Protein AF-A0A965VQW9-F1 (afdb_monomer_lite)

Radius of gyration: 13.72 Å; chains: 1; bounding box: 38×21×40 Å

pLDDT: mean 88.28, std 13.71, range [42.81, 98.31]

Sequence (83 aa):
MADKLDFSTLVLSFATSSLMNMGHAPDPQTGKKNKNIELAKQNIEILAILEEKTRGNLTKEEAELLKNILAEVRLRFVEASKS

Foldseek 3Di:
DPPDDDLLNVLVVLLVQLCQLLLVDADPVPSDSNNNLVSSVVSLVVLVVCLVVCPPVDDPVSNVSSVVSSVVSVVSSVVSVVD

Secondary structure (DSSP, 8-state):
------HHHHHHHHHHHHHHHTTSS--TTT------HHHHHHHHHHHHHHHHHTTTTS-HHHHHHHHHHHHHHHHHHHHHHT-

Structure (mmCIF, N/CA/C/O backbone):
data_AF-A0A965VQW9-F1
#
_entry.id   AF-A0A965VQW9-F1
#
loop_
_atom_site.group_PDB
_atom_site.id
_atom_site.type_symbol
_atom_site.label_atom_id
_atom_site.label_alt_id
_atom_site.label_comp_id
_atom_site.label_asym_id
_atom_site.label_entity_id
_atom_site.label_seq_id
_atom_site.pdbx_PDB_ins_code
_atom_site.Cartn_x
_atom_site.Cartn_y
_atom_site.Cartn_z
_atom_site.occupancy
_atom_site.B_iso_or_equiv
_atom_site.auth_se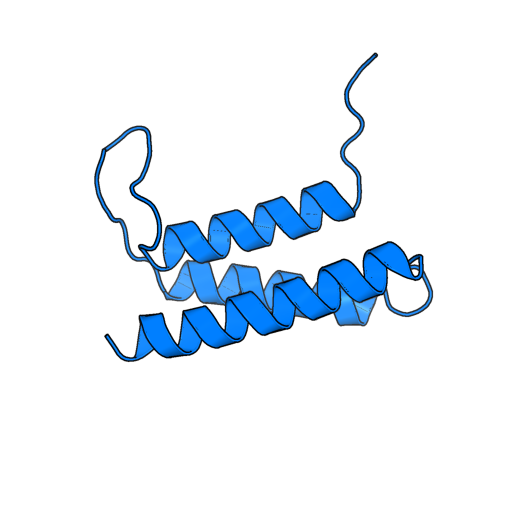q_id
_atom_site.auth_comp_id
_atom_site.auth_asym_id
_atom_site.auth_atom_id
_atom_site.pdbx_PDB_model_num
ATOM 1 N N . MET A 1 1 ? 24.625 11.859 -1.534 1.00 42.81 1 MET A N 1
ATOM 2 C CA . MET A 1 1 ? 23.741 11.609 -2.690 1.00 42.81 1 MET A CA 1
ATOM 3 C C . MET A 1 1 ? 22.335 11.599 -2.129 1.00 42.81 1 MET A C 1
ATOM 5 O O . MET A 1 1 ? 22.152 10.947 -1.113 1.00 42.81 1 MET A O 1
ATOM 9 N N . ALA A 1 2 ? 21.420 12.425 -2.636 1.00 50.06 2 ALA A N 1
ATOM 10 C CA . ALA A 1 2 ? 20.070 12.492 -2.078 1.00 50.06 2 ALA A CA 1
ATOM 11 C C . ALA A 1 2 ? 19.394 11.127 -2.261 1.00 50.06 2 ALA A C 1
ATOM 13 O O . ALA A 1 2 ? 19.360 10.640 -3.392 1.00 50.06 2 ALA A O 1
ATOM 14 N N . ASP A 1 3 ? 18.916 10.517 -1.172 1.00 61.25 3 ASP A N 1
ATOM 15 C CA . ASP A 1 3 ? 18.064 9.326 -1.227 1.00 61.25 3 ASP A CA 1
ATOM 16 C C . ASP A 1 3 ? 16.875 9.655 -2.126 1.00 61.25 3 ASP A C 1
ATOM 18 O O . ASP A 1 3 ? 16.008 10.467 -1.788 1.00 61.25 3 ASP A O 1
ATOM 22 N N . LYS A 1 4 ? 16.892 9.110 -3.341 1.00 75.06 4 LYS A N 1
ATOM 23 C CA . LYS A 1 4 ? 15.835 9.346 -4.311 1.00 75.06 4 LYS A CA 1
ATOM 24 C C . LYS A 1 4 ? 14.656 8.496 -3.869 1.00 75.06 4 LYS A C 1
ATOM 26 O O . LYS A 1 4 ? 14.764 7.276 -3.853 1.00 75.06 4 LYS A O 1
ATOM 31 N N . LEU A 1 5 ? 13.551 9.148 -3.521 1.00 86.19 5 LEU A N 1
ATOM 32 C CA . LEU A 1 5 ? 12.299 8.463 -3.230 1.00 86.19 5 LEU A CA 1
ATOM 33 C C . LEU A 1 5 ? 11.947 7.544 -4.411 1.00 86.19 5 LEU A C 1
ATOM 35 O O . LEU A 1 5 ? 11.845 8.015 -5.549 1.00 86.19 5 LEU A O 1
ATOM 39 N N . ASP A 1 6 ? 11.791 6.253 -4.139 1.00 92.81 6 ASP A N 1
ATOM 40 C CA . ASP A 1 6 ? 11.378 5.252 -5.118 1.00 92.81 6 ASP A CA 1
ATOM 41 C C . ASP A 1 6 ? 9.921 4.817 -4.894 1.00 92.81 6 ASP A C 1
ATOM 43 O O . ASP A 1 6 ? 9.259 5.213 -3.925 1.00 92.81 6 ASP A O 1
ATOM 47 N N . PHE A 1 7 ? 9.389 4.032 -5.834 1.00 95.06 7 PHE A N 1
ATOM 48 C CA . PHE A 1 7 ? 8.006 3.564 -5.781 1.00 95.06 7 PHE A CA 1
ATOM 49 C C . PHE A 1 7 ? 7.739 2.724 -4.528 1.00 95.06 7 PHE A C 1
ATOM 51 O O . PHE A 1 7 ? 6.734 2.927 -3.847 1.00 95.06 7 PHE A O 1
ATOM 58 N N . SER A 1 8 ? 8.671 1.838 -4.175 1.00 95.38 8 SER A N 1
ATOM 59 C CA . SER A 1 8 ? 8.594 1.004 -2.975 1.00 95.38 8 SER A CA 1
ATOM 60 C C . SER A 1 8 ? 8.463 1.844 -1.704 1.00 95.38 8 SER A C 1
ATOM 62 O O . SER A 1 8 ? 7.593 1.581 -0.874 1.00 95.38 8 SER A O 1
ATOM 64 N N . THR A 1 9 ? 9.264 2.903 -1.574 1.00 95.00 9 THR A N 1
ATOM 65 C CA . THR A 1 9 ? 9.218 3.827 -0.437 1.0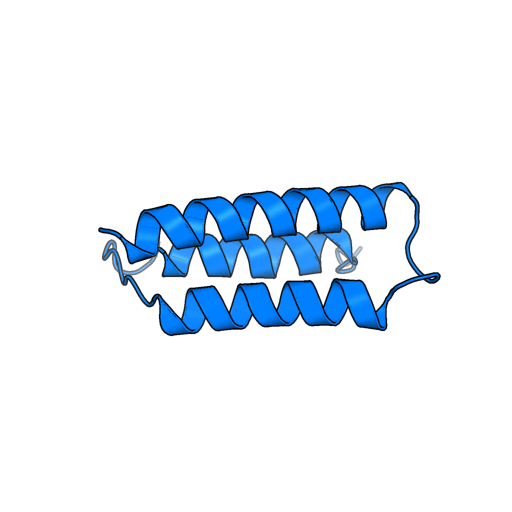0 95.00 9 THR A CA 1
ATOM 66 C C . THR A 1 9 ? 7.892 4.587 -0.390 1.00 95.00 9 THR A C 1
ATOM 68 O O . THR A 1 9 ? 7.322 4.758 0.690 1.00 95.00 9 THR A O 1
ATOM 71 N N . LEU A 1 10 ? 7.344 4.999 -1.541 1.00 95.38 10 LEU A N 1
ATOM 72 C CA . LEU A 1 10 ? 6.016 5.620 -1.616 1.00 95.38 10 LEU A CA 1
ATOM 73 C C . LEU A 1 10 ? 4.907 4.668 -1.132 1.00 95.38 10 LEU A C 1
ATOM 75 O O . LEU A 1 10 ? 4.085 5.055 -0.299 1.00 95.38 10 LEU A O 1
ATOM 79 N N . VAL A 1 11 ? 4.900 3.421 -1.612 1.00 97.12 11 VAL A N 1
ATOM 80 C CA . VAL A 1 11 ? 3.921 2.394 -1.214 1.00 97.12 11 VAL A CA 1
ATOM 81 C C . VAL A 1 11 ? 4.008 2.116 0.290 1.00 97.12 11 VAL A C 1
ATOM 83 O O . VAL A 1 11 ? 2.990 2.135 0.987 1.00 97.12 11 VAL A O 1
ATOM 86 N N . LEU A 1 12 ? 5.223 1.926 0.813 1.00 95.69 12 LEU A N 1
ATOM 87 C CA . LEU A 1 12 ? 5.468 1.713 2.242 1.00 95.69 12 LEU A CA 1
ATOM 88 C C . LEU A 1 12 ? 5.036 2.913 3.095 1.00 95.69 12 LEU A C 1
ATOM 90 O O . LEU A 1 12 ? 4.520 2.720 4.198 1.00 95.69 12 LEU A O 1
ATOM 94 N N . SER A 1 13 ? 5.193 4.138 2.587 1.00 95.12 13 SER A N 1
ATOM 95 C CA . SER A 1 13 ? 4.758 5.356 3.283 1.00 95.12 13 SER A CA 1
ATOM 96 C C . SER A 1 13 ? 3.243 5.360 3.490 1.00 95.12 13 SER A C 1
ATOM 98 O O . SER A 1 13 ? 2.782 5.491 4.624 1.00 95.12 13 SER A O 1
ATOM 100 N N . PHE A 1 14 ? 2.461 5.121 2.431 1.00 96.25 14 PHE A N 1
ATOM 101 C CA . PHE A 1 14 ? 0.998 5.046 2.536 1.00 96.25 14 PHE A CA 1
ATOM 102 C C . PHE A 1 14 ? 0.527 3.875 3.400 1.00 96.25 14 PHE A C 1
ATOM 104 O O . PHE A 1 14 ? -0.413 4.031 4.184 1.00 96.25 14 PHE A O 1
ATOM 111 N N . ALA A 1 15 ? 1.190 2.720 3.307 1.00 95.19 15 ALA A N 1
ATOM 112 C CA . ALA A 1 15 ? 0.887 1.571 4.154 1.00 95.19 15 ALA A CA 1
ATOM 113 C C . ALA A 1 15 ? 1.100 1.899 5.636 1.00 95.19 15 ALA A C 1
ATOM 115 O O . ALA A 1 15 ? 0.202 1.701 6.454 1.00 95.19 15 ALA A O 1
ATOM 116 N N . THR A 1 16 ? 2.250 2.486 5.970 1.00 92.94 16 THR A N 1
ATOM 117 C CA . THR A 1 16 ? 2.586 2.904 7.336 1.00 92.94 16 THR A CA 1
ATOM 118 C C . THR A 1 16 ? 1.584 3.930 7.857 1.00 92.94 16 THR A C 1
ATOM 120 O O . THR A 1 16 ? 1.050 3.765 8.954 1.00 92.94 16 THR A O 1
ATOM 123 N N . SER A 1 17 ? 1.253 4.950 7.057 1.00 91.94 17 SER A N 1
ATOM 124 C CA . SER A 1 17 ? 0.228 5.932 7.417 1.00 91.94 17 SER A CA 1
ATOM 125 C C . SER A 1 17 ? -1.137 5.282 7.639 1.00 91.94 17 SER A C 1
ATOM 127 O O . SER A 1 17 ? -1.843 5.658 8.573 1.00 91.94 17 SER A O 1
ATOM 129 N N . SER A 1 18 ? -1.518 4.285 6.838 1.00 93.81 18 SER A N 1
ATOM 130 C CA . SER A 1 18 ? -2.765 3.547 7.044 1.00 93.81 18 SER A CA 1
ATOM 131 C C . SER A 1 18 ? -2.764 2.818 8.394 1.00 93.81 18 SER A C 1
ATOM 133 O O . SER A 1 18 ? -3.686 2.999 9.187 1.00 93.81 18 SER A O 1
ATOM 135 N N . LEU A 1 19 ? -1.690 2.092 8.721 1.00 91.31 19 LEU A N 1
ATOM 136 C CA . LEU A 1 19 ? -1.548 1.359 9.986 1.00 91.31 19 LEU A CA 1
ATOM 137 C C . LEU A 1 19 ? -1.550 2.275 11.218 1.00 91.31 19 LEU A C 1
ATOM 139 O O . LEU A 1 19 ? -2.212 1.973 12.216 1.00 91.31 19 LEU A O 1
ATOM 143 N N . MET A 1 20 ? -0.852 3.411 11.155 1.00 89.25 20 MET A N 1
ATOM 144 C CA . MET A 1 20 ? -0.878 4.417 12.223 1.00 89.25 20 MET A CA 1
ATOM 145 C C . MET A 1 20 ? -2.304 4.915 12.468 1.00 89.25 20 MET A C 1
ATOM 147 O O . MET A 1 20 ? -2.774 4.928 13.605 1.00 89.25 20 MET A O 1
ATOM 151 N N . ASN A 1 21 ? -3.027 5.227 11.391 1.00 89.56 21 ASN A N 1
ATOM 152 C CA . ASN A 1 21 ? -4.407 5.698 11.457 1.00 89.56 21 ASN A CA 1
ATOM 153 C C . ASN A 1 21 ? -5.401 4.611 11.916 1.00 89.56 21 ASN A C 1
ATOM 155 O O . ASN A 1 21 ? -6.463 4.939 12.442 1.00 89.56 21 ASN A O 1
ATOM 159 N N . MET A 1 22 ? -5.053 3.322 11.823 1.00 90.69 22 MET A N 1
ATOM 160 C CA . MET A 1 22 ? -5.809 2.224 12.452 1.00 90.69 22 MET A CA 1
ATOM 161 C C . MET A 1 22 ? -5.573 2.104 13.968 1.00 90.69 22 MET A C 1
ATOM 163 O O . MET A 1 22 ? -6.201 1.277 14.630 1.00 90.69 22 MET A O 1
ATOM 167 N N . GLY A 1 23 ? -4.673 2.908 14.545 1.00 81.62 23 GLY A N 1
ATOM 168 C CA . GLY A 1 23 ? -4.297 2.831 15.958 1.00 81.62 23 GLY A CA 1
ATOM 169 C C . GLY A 1 23 ? -3.350 1.670 16.283 1.00 81.62 23 GLY A C 1
ATOM 170 O O . GLY A 1 23 ? -3.213 1.302 17.455 1.00 81.62 23 GLY A O 1
ATOM 171 N N . HIS A 1 24 ? -2.701 1.082 15.268 1.00 69.75 24 HIS A N 1
ATOM 172 C CA . HIS A 1 24 ? -1.701 0.020 15.445 1.00 69.75 24 HIS A CA 1
ATOM 173 C C . HIS A 1 24 ? -0.341 0.547 15.923 1.00 69.75 24 HIS A C 1
ATOM 175 O O . HIS A 1 24 ? 0.459 -0.229 16.440 1.00 69.75 24 HIS A O 1
ATOM 181 N N . ALA A 1 25 ? -0.099 1.857 15.828 1.00 63.41 25 ALA A N 1
ATOM 182 C CA . ALA A 1 25 ? 1.070 2.515 16.397 1.00 63.41 25 ALA A CA 1
ATOM 183 C C . ALA A 1 25 ? 0.662 3.829 17.092 1.00 63.41 25 ALA A C 1
ATOM 185 O O . ALA A 1 25 ? -0.228 4.525 16.596 1.00 63.41 25 ALA A O 1
ATOM 186 N N . PRO A 1 26 ? 1.253 4.163 18.254 1.00 60.66 26 PRO A N 1
ATOM 187 C CA . PRO A 1 26 ? 1.054 5.463 18.881 1.00 60.66 26 PRO A CA 1
ATOM 188 C C . PRO A 1 26 ? 1.714 6.559 18.039 1.00 60.66 26 PRO A C 1
ATOM 190 O O . PRO A 1 26 ? 2.756 6.339 17.424 1.00 60.66 26 PRO A O 1
ATOM 193 N N . ASP A 1 27 ? 1.120 7.749 18.035 1.00 61.84 27 ASP A N 1
ATOM 194 C CA . ASP A 1 27 ? 1.756 8.938 17.475 1.00 61.84 27 ASP A CA 1
ATOM 195 C C . ASP A 1 27 ? 3.074 9.219 18.240 1.00 61.84 27 ASP A C 1
ATOM 197 O O . ASP A 1 27 ? 3.029 9.377 19.465 1.00 61.84 27 ASP A O 1
ATOM 201 N N . PRO A 1 28 ? 4.246 9.264 17.573 1.00 61.81 28 PRO A N 1
ATOM 202 C CA . PRO A 1 28 ? 5.537 9.421 18.249 1.00 61.81 28 PRO A CA 1
ATOM 203 C C . PRO A 1 28 ? 5.712 10.759 18.977 1.00 61.81 28 PRO A C 1
ATOM 205 O O . PRO A 1 28 ? 6.539 10.851 19.880 1.00 61.81 28 PRO A O 1
ATOM 208 N N . GLN A 1 29 ? 4.967 11.799 18.585 1.00 65.62 29 GLN A N 1
ATOM 209 C CA . GLN A 1 29 ? 5.052 13.130 19.189 1.00 65.62 29 GLN A CA 1
ATOM 210 C C . GLN A 1 29 ? 4.103 13.286 20.376 1.00 65.62 29 GLN A C 1
ATOM 212 O O . GLN A 1 29 ? 4.436 13.964 21.345 1.00 65.62 29 GLN A O 1
ATOM 217 N N . THR A 1 30 ? 2.918 12.678 20.314 1.00 66.81 30 THR A N 1
ATOM 218 C CA . THR A 1 30 ? 1.877 12.877 21.336 1.00 66.81 30 THR A CA 1
ATOM 219 C C . THR A 1 30 ? 1.673 11.675 22.255 1.00 66.81 30 THR A C 1
ATOM 221 O O . THR A 1 30 ? 1.011 11.804 23.285 1.00 66.81 30 THR A O 1
ATOM 224 N N . GLY A 1 31 ? 2.184 10.496 21.888 1.00 63.22 31 GLY A N 1
ATOM 225 C CA . GLY A 1 31 ? 1.952 9.231 22.592 1.00 63.22 31 GLY A CA 1
ATOM 226 C C . GLY A 1 31 ? 0.500 8.742 22.535 1.00 63.22 31 GLY A C 1
ATOM 227 O O . GLY A 1 31 ? 0.173 7.705 23.114 1.00 63.22 31 GLY A O 1
ATOM 228 N N . LYS A 1 32 ? -0.394 9.467 21.847 1.00 61.94 32 LYS A N 1
ATOM 229 C CA . LYS A 1 32 ? -1.816 9.133 21.753 1.00 61.94 32 LYS A CA 1
ATOM 230 C C . LYS A 1 32 ? -2.062 8.206 20.569 1.00 61.94 32 LYS A C 1
ATOM 232 O O . LYS A 1 32 ? -1.558 8.416 19.467 1.00 61.94 32 LYS A O 1
ATOM 237 N N . LYS A 1 33 ? -2.893 7.185 20.784 1.00 62.78 33 LYS A N 1
ATOM 238 C CA . LYS A 1 33 ? -3.474 6.396 19.692 1.00 62.78 33 LYS A CA 1
ATOM 239 C C . LYS A 1 33 ? -4.616 7.199 19.071 1.00 62.78 33 LYS A C 1
ATOM 241 O O . LYS A 1 33 ? -5.762 7.071 19.491 1.00 62.78 33 LYS A O 1
ATOM 246 N N . ASN A 1 34 ? -4.303 8.039 18.090 1.00 67.25 34 ASN A N 1
ATOM 247 C CA . ASN A 1 34 ? -5.321 8.711 17.287 1.00 67.25 34 ASN A CA 1
ATOM 248 C C . ASN A 1 34 ? -5.806 7.745 16.199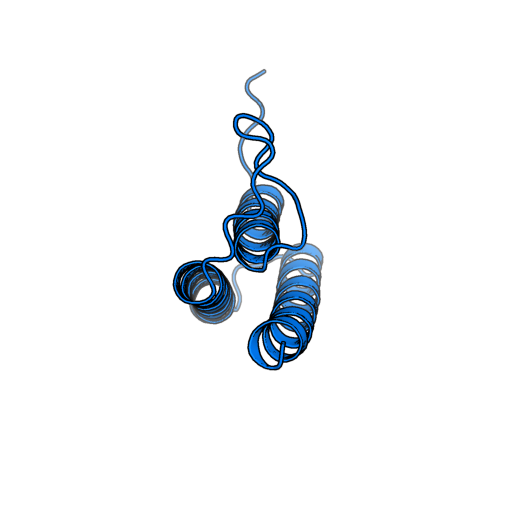 1.00 67.25 34 ASN A C 1
ATOM 250 O O . ASN A 1 34 ? -5.252 7.682 15.106 1.00 67.25 34 ASN A O 1
ATOM 254 N N . LYS A 1 35 ? -6.826 6.947 16.532 1.00 81.31 35 LYS A N 1
ATOM 255 C CA . LYS A 1 35 ? -7.504 6.060 15.581 1.00 81.31 35 LYS A CA 1
ATOM 256 C C . LYS A 1 35 ? -8.378 6.914 14.657 1.00 81.31 35 LYS A C 1
ATOM 258 O O . LYS A 1 35 ? -9.438 7.379 15.064 1.00 81.31 35 LYS A O 1
ATOM 263 N N . ASN A 1 36 ? -7.932 7.114 13.421 1.00 89.88 36 ASN A N 1
ATOM 264 C CA . ASN A 1 36 ? -8.690 7.764 12.358 1.00 89.88 36 ASN A CA 1
ATOM 265 C C . ASN A 1 36 ? -8.936 6.762 11.223 1.00 89.88 36 ASN A C 1
ATOM 267 O O . ASN A 1 36 ? -8.203 6.707 10.237 1.00 89.88 36 ASN A O 1
ATOM 271 N N . ILE A 1 37 ? -9.980 5.948 11.381 1.00 90.94 37 ILE A N 1
ATOM 272 C CA . ILE A 1 37 ? -10.328 4.898 10.415 1.00 90.94 37 ILE A CA 1
ATOM 273 C C . ILE A 1 37 ? -10.612 5.472 9.024 1.00 90.94 37 ILE A C 1
ATOM 275 O O . ILE A 1 37 ? -10.228 4.853 8.035 1.00 90.94 37 ILE A O 1
ATOM 279 N N . GLU A 1 38 ? -11.202 6.663 8.926 1.00 92.75 38 GLU A N 1
ATOM 280 C CA . GLU A 1 38 ? -11.476 7.284 7.626 1.00 92.75 38 GLU A CA 1
ATOM 281 C C . GLU A 1 38 ? -10.177 7.602 6.877 1.00 92.75 38 GLU A C 1
ATOM 283 O O . GLU A 1 38 ? -10.019 7.256 5.707 1.00 92.75 38 GLU A O 1
ATOM 288 N N . LEU A 1 39 ? -9.182 8.158 7.575 1.00 92.62 39 LEU A N 1
ATOM 289 C CA . LEU A 1 39 ? -7.877 8.432 6.975 1.00 92.62 39 LEU A CA 1
ATOM 290 C C . LEU A 1 39 ? -7.102 7.140 6.660 1.00 92.62 39 LEU A C 1
ATOM 292 O O . LEU A 1 39 ? -6.376 7.070 5.667 1.00 92.62 39 LEU A O 1
ATOM 296 N N . ALA A 1 40 ? -7.274 6.086 7.465 1.00 94.38 40 ALA A N 1
ATOM 297 C CA . ALA A 1 40 ? -6.723 4.771 7.146 1.00 94.38 40 ALA A CA 1
ATOM 298 C C . ALA A 1 40 ? -7.304 4.225 5.833 1.00 94.38 40 ALA A C 1
ATOM 300 O O . ALA A 1 40 ? -6.542 3.760 4.981 1.00 94.38 40 ALA A O 1
ATOM 301 N N . LYS A 1 41 ? -8.627 4.338 5.653 1.00 95.69 41 LYS A N 1
ATOM 302 C CA . LYS A 1 41 ? -9.339 3.938 4.436 1.00 95.69 41 LYS A CA 1
ATOM 303 C C . LYS A 1 41 ? -8.861 4.728 3.221 1.00 95.69 41 LYS A C 1
ATOM 305 O O . LYS A 1 41 ? -8.530 4.117 2.210 1.00 95.69 41 LYS A O 1
ATOM 310 N N . GLN A 1 42 ? -8.741 6.050 3.338 1.00 97.31 42 GLN A N 1
ATOM 311 C CA . GLN A 1 42 ? -8.253 6.901 2.252 1.00 97.31 42 GLN A CA 1
ATOM 312 C C . GLN A 1 42 ? -6.863 6.462 1.759 1.00 97.31 42 GLN A C 1
ATOM 314 O O . GLN A 1 42 ? -6.633 6.360 0.557 1.00 97.31 42 GLN A O 1
ATOM 319 N N . ASN A 1 43 ? -5.943 6.131 2.670 1.00 96.50 43 ASN A N 1
ATOM 320 C CA . ASN A 1 43 ? -4.617 5.628 2.292 1.00 96.50 43 ASN A CA 1
ATOM 321 C C . ASN A 1 43 ? -4.681 4.274 1.554 1.00 96.50 43 ASN A C 1
ATOM 323 O O . ASN A 1 43 ? -3.916 4.049 0.618 1.00 96.50 43 ASN A O 1
ATOM 327 N N . ILE A 1 44 ? -5.609 3.386 1.929 1.00 97.62 44 ILE A N 1
ATOM 328 C CA . ILE A 1 44 ? -5.838 2.108 1.227 1.00 97.62 44 ILE A CA 1
ATOM 329 C C . ILE A 1 44 ? -6.406 2.349 -0.174 1.00 97.62 44 ILE A C 1
ATOM 331 O O . ILE A 1 44 ? -6.006 1.676 -1.123 1.00 97.62 44 ILE A O 1
ATOM 335 N N . GLU A 1 45 ? -7.323 3.305 -0.320 1.00 98.19 45 GLU A N 1
ATOM 336 C CA . GLU A 1 45 ? -7.872 3.688 -1.623 1.00 98.19 45 GLU A CA 1
ATOM 337 C C . GLU A 1 45 ? -6.790 4.273 -2.535 1.00 98.19 45 GLU A C 1
ATOM 339 O O . GLU A 1 45 ? -6.731 3.912 -3.707 1.00 98.19 45 GLU A O 1
ATOM 344 N N . ILE A 1 46 ? -5.872 5.087 -2.002 1.00 98.12 46 ILE A N 1
ATOM 345 C CA . ILE A 1 46 ? -4.714 5.581 -2.761 1.00 98.12 46 ILE A CA 1
ATOM 346 C C . ILE A 1 46 ? -3.850 4.415 -3.255 1.00 98.12 46 ILE A C 1
ATOM 348 O O . ILE A 1 46 ? -3.507 4.373 -4.434 1.00 98.12 46 ILE A O 1
ATOM 352 N N . LEU A 1 47 ? -3.537 3.438 -2.397 1.00 98.06 47 LEU A N 1
ATOM 353 C CA . LEU A 1 47 ? -2.783 2.244 -2.800 1.00 98.06 47 LEU A CA 1
ATOM 354 C C . LEU A 1 47 ? -3.508 1.435 -3.891 1.00 98.06 47 LEU A C 1
ATOM 356 O O . LEU A 1 47 ? -2.869 0.959 -4.827 1.00 98.06 47 LEU A O 1
ATOM 360 N N . ALA A 1 48 ? -4.837 1.321 -3.814 1.00 98.12 48 ALA A N 1
ATOM 361 C CA . ALA A 1 48 ? -5.639 0.669 -4.849 1.00 98.12 48 ALA A CA 1
ATOM 362 C C . ALA A 1 48 ? -5.614 1.444 -6.179 1.00 98.12 48 ALA A C 1
ATOM 364 O O . ALA A 1 48 ? -5.447 0.847 -7.240 1.00 98.12 48 ALA A O 1
ATOM 365 N N . ILE A 1 49 ? -5.706 2.778 -6.132 1.00 98.31 49 ILE A N 1
ATOM 366 C CA . ILE A 1 49 ? -5.566 3.634 -7.319 1.00 98.31 49 ILE A CA 1
ATOM 367 C C . ILE A 1 49 ? -4.176 3.461 -7.938 1.00 98.31 49 ILE A C 1
ATOM 369 O O . ILE A 1 49 ? -4.063 3.373 -9.160 1.00 98.31 49 ILE A O 1
ATOM 373 N N . LEU A 1 50 ? -3.118 3.390 -7.121 1.00 97.62 50 LEU A N 1
ATOM 374 C CA . LEU A 1 50 ? -1.762 3.140 -7.609 1.00 97.62 50 LEU A CA 1
ATOM 375 C C . LEU A 1 50 ? -1.676 1.787 -8.321 1.00 97.62 50 LEU A C 1
ATOM 377 O O . LEU A 1 50 ? -1.147 1.741 -9.427 1.00 97.62 50 LEU A O 1
ATOM 381 N N . GLU A 1 51 ? -2.245 0.718 -7.762 1.00 97.56 51 GLU A N 1
ATOM 382 C CA . GLU A 1 51 ? -2.268 -0.612 -8.396 1.00 97.56 51 GLU A CA 1
ATOM 383 C C . GLU A 1 51 ? -2.944 -0.579 -9.774 1.00 97.56 51 GLU A C 1
ATOM 385 O O . GLU A 1 51 ? -2.440 -1.153 -10.744 1.00 97.56 51 GLU A O 1
ATOM 390 N N . GLU A 1 52 ? -4.069 0.127 -9.894 1.00 97.88 52 GLU A N 1
ATOM 391 C CA . GLU A 1 52 ? -4.782 0.250 -11.164 1.00 97.88 52 GLU A CA 1
ATOM 392 C C . GLU A 1 52 ? -4.036 1.118 -12.178 1.00 97.88 52 GLU A C 1
ATOM 394 O O . GLU A 1 52 ? -3.890 0.729 -13.339 1.00 97.88 52 GLU A O 1
ATOM 399 N N . LYS A 1 53 ? -3.560 2.295 -11.760 1.00 98.12 53 LYS A N 1
ATOM 400 C CA . LYS A 1 53 ? -2.962 3.286 -12.664 1.00 98.12 53 LYS A CA 1
ATOM 401 C C . LYS A 1 53 ? -1.540 2.946 -13.087 1.00 98.12 53 LYS A C 1
ATOM 403 O O . LYS A 1 53 ? -1.110 3.410 -14.139 1.00 98.12 53 LYS A O 1
ATOM 408 N N . THR A 1 54 ? -0.822 2.137 -12.312 1.00 97.31 54 THR A N 1
ATOM 409 C CA . THR A 1 54 ? 0.560 1.737 -12.626 1.00 97.31 54 THR A CA 1
ATOM 410 C C . THR A 1 54 ? 0.661 0.361 -13.284 1.00 97.31 54 THR A C 1
ATOM 412 O O . THR A 1 54 ? 1.755 -0.065 -13.654 1.00 97.31 54 THR A O 1
ATOM 415 N N . ARG A 1 55 ? -0.463 -0.334 -13.506 1.00 94.88 55 ARG A N 1
ATOM 416 C CA . ARG A 1 55 ? -0.483 -1.653 -14.149 1.00 94.88 55 ARG A CA 1
ATOM 417 C C . ARG A 1 55 ? 0.247 -1.639 -15.496 1.00 94.88 55 ARG A C 1
ATOM 419 O O . ARG A 1 55 ? -0.044 -0.821 -16.362 1.00 94.88 55 ARG A O 1
ATOM 426 N N . GLY A 1 56 ? 1.173 -2.581 -15.670 1.00 95.50 56 GLY A N 1
ATOM 427 C CA . GLY A 1 56 ? 2.012 -2.694 -16.868 1.00 95.50 56 GLY A CA 1
ATOM 428 C C . GLY A 1 56 ? 3.249 -1.789 -16.875 1.00 95.50 56 GLY A C 1
ATOM 429 O O . GLY A 1 56 ? 4.076 -1.941 -17.766 1.00 95.50 56 GLY A O 1
ATOM 430 N N . ASN A 1 57 ? 3.402 -0.902 -15.884 1.00 97.38 57 ASN A N 1
ATOM 431 C CA . ASN A 1 57 ? 4.572 -0.031 -15.722 1.00 97.38 57 ASN A CA 1
ATOM 432 C C . ASN A 1 57 ? 5.451 -0.400 -14.512 1.00 97.38 57 ASN A C 1
ATOM 434 O O . ASN A 1 57 ? 6.487 0.227 -14.319 1.00 97.38 57 ASN A O 1
ATOM 438 N N . LEU A 1 58 ? 5.038 -1.382 -13.704 1.00 97.31 58 LEU A N 1
ATOM 439 C CA . LEU A 1 58 ? 5.780 -1.847 -12.530 1.00 97.31 58 LEU A CA 1
ATOM 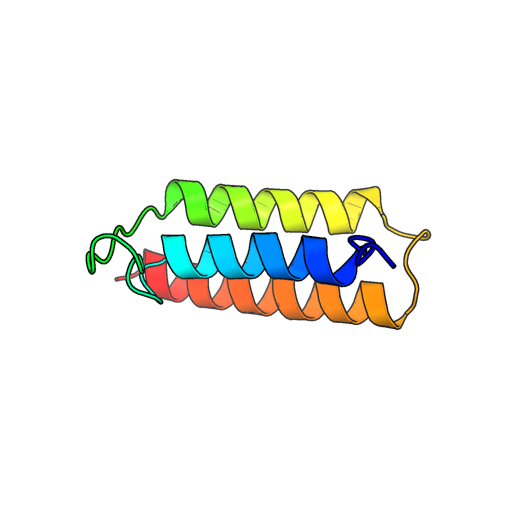440 C C . LEU A 1 58 ? 6.753 -2.971 -12.887 1.00 97.31 58 LEU A C 1
ATOM 442 O O . LEU A 1 58 ? 6.436 -3.828 -13.722 1.00 97.31 58 LEU A O 1
ATOM 446 N N . THR A 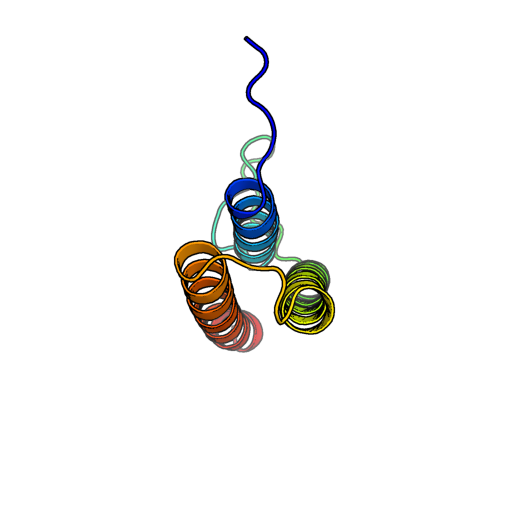1 59 ? 7.889 -3.029 -12.189 1.00 97.81 59 THR A N 1
ATOM 447 C CA . THR A 1 59 ? 8.682 -4.264 -12.154 1.00 97.81 59 THR A CA 1
ATOM 448 C C . THR A 1 59 ? 7.898 -5.377 -11.457 1.00 97.81 59 THR A C 1
ATOM 450 O O . THR A 1 59 ? 6.885 -5.145 -10.787 1.00 97.81 59 THR A O 1
ATOM 453 N N . LYS A 1 60 ? 8.361 -6.622 -11.599 1.00 97.12 60 LYS A N 1
ATOM 454 C CA . LYS A 1 60 ? 7.735 -7.758 -10.917 1.00 97.12 60 LYS A CA 1
ATOM 455 C C . LYS A 1 60 ? 7.758 -7.565 -9.398 1.00 97.12 60 LYS A C 1
ATOM 457 O O . LYS A 1 60 ? 6.756 -7.814 -8.735 1.00 97.12 60 LYS A O 1
ATOM 462 N N . GLU A 1 61 ? 8.877 -7.079 -8.875 1.00 96.62 61 GLU A N 1
ATOM 463 C CA . GLU A 1 61 ? 9.095 -6.837 -7.452 1.00 96.62 61 GLU A CA 1
ATOM 464 C C . GLU A 1 61 ? 8.173 -5.729 -6.929 1.00 96.62 61 GLU A C 1
ATOM 466 O O . GLU A 1 61 ? 7.539 -5.903 -5.891 1.00 96.62 61 GLU A O 1
ATOM 471 N N . GLU A 1 62 ? 8.033 -4.621 -7.664 1.00 97.62 62 GLU A N 1
ATOM 472 C CA . GLU A 1 62 ? 7.124 -3.524 -7.306 1.00 97.62 62 GLU A CA 1
ATOM 473 C C . GLU A 1 62 ? 5.656 -3.971 -7.310 1.00 97.62 62 GLU A C 1
ATOM 475 O O . GLU A 1 62 ? 4.893 -3.632 -6.401 1.00 97.62 62 GLU A O 1
ATOM 480 N N . ALA A 1 63 ? 5.259 -4.758 -8.313 1.00 97.81 63 ALA A N 1
ATOM 481 C CA . ALA A 1 63 ? 3.905 -5.289 -8.418 1.00 97.81 63 ALA A CA 1
ATOM 482 C C . ALA A 1 63 ? 3.582 -6.270 -7.278 1.00 97.81 63 ALA A C 1
ATOM 484 O O . ALA A 1 63 ? 2.505 -6.196 -6.683 1.00 97.81 63 ALA A O 1
ATOM 485 N N . GLU A 1 64 ? 4.509 -7.176 -6.951 1.00 97.75 64 GLU A N 1
ATOM 486 C CA . GLU A 1 64 ? 4.358 -8.112 -5.832 1.00 97.75 64 GLU A CA 1
ATOM 487 C C . GLU A 1 64 ? 4.320 -7.380 -4.486 1.00 97.75 64 GLU A C 1
ATOM 489 O O . GLU A 1 64 ? 3.448 -7.668 -3.662 1.00 97.75 64 GLU A O 1
ATOM 494 N N . LEU A 1 65 ? 5.198 -6.393 -4.282 1.00 97.56 65 LEU A N 1
ATOM 495 C CA . LEU A 1 65 ? 5.220 -5.554 -3.084 1.00 97.56 65 LEU A CA 1
ATOM 496 C C . LEU A 1 65 ? 3.876 -4.850 -2.875 1.00 97.56 65 LEU A C 1
ATOM 498 O O . LEU A 1 65 ? 3.271 -4.986 -1.810 1.00 97.56 65 LEU A O 1
ATOM 502 N N . LEU A 1 66 ? 3.392 -4.127 -3.890 1.00 98.06 66 LEU A N 1
ATOM 503 C CA . LEU A 1 66 ? 2.136 -3.385 -3.806 1.00 98.06 66 LEU A CA 1
ATOM 504 C C . LEU A 1 66 ? 0.952 -4.312 -3.531 1.00 98.06 66 LEU A C 1
ATOM 506 O O . LEU A 1 66 ? 0.140 -4.021 -2.654 1.00 98.06 66 LEU A O 1
ATOM 510 N N . LYS A 1 67 ? 0.876 -5.447 -4.231 1.00 97.81 67 LYS A N 1
ATOM 511 C CA . LYS A 1 67 ? -0.193 -6.431 -4.045 1.00 97.81 67 LYS A CA 1
ATOM 512 C C . LYS A 1 67 ? -0.211 -6.990 -2.621 1.00 97.81 67 LYS A C 1
ATOM 514 O O . LYS A 1 67 ? -1.275 -7.064 -2.005 1.00 97.81 67 LYS A O 1
ATOM 519 N N . ASN A 1 68 ? 0.953 -7.376 -2.099 1.00 98.00 68 ASN A N 1
ATOM 520 C CA . ASN A 1 68 ? 1.073 -7.950 -0.759 1.00 98.00 68 ASN A CA 1
ATOM 521 C C . ASN A 1 68 ? 0.717 -6.921 0.318 1.00 98.00 68 ASN A C 1
ATOM 523 O O . ASN A 1 68 ? -0.096 -7.210 1.196 1.00 98.00 68 ASN A O 1
ATOM 527 N N . ILE A 1 69 ? 1.250 -5.701 0.198 1.00 97.69 69 ILE A N 1
ATOM 528 C CA . ILE A 1 69 ? 0.944 -4.598 1.112 1.00 97.69 69 ILE A CA 1
ATOM 529 C C . ILE A 1 69 ? -0.547 -4.280 1.090 1.00 97.69 69 ILE A C 1
ATOM 531 O O . ILE A 1 69 ? -1.163 -4.199 2.149 1.00 97.69 69 ILE A O 1
ATOM 535 N N . LEU A 1 70 ? -1.144 -4.131 -0.096 1.00 97.69 70 LEU A N 1
ATOM 536 C CA . LEU A 1 70 ? -2.555 -3.784 -0.240 1.00 97.69 70 LEU A CA 1
ATOM 537 C C . LEU A 1 70 ? -3.471 -4.852 0.375 1.00 97.69 70 LEU A C 1
ATOM 539 O O . LEU A 1 70 ? -4.469 -4.513 1.015 1.00 97.69 70 LEU A O 1
ATOM 543 N N . ALA A 1 71 ? -3.135 -6.135 0.217 1.00 97.81 71 ALA A N 1
ATOM 544 C CA . ALA A 1 71 ? -3.855 -7.230 0.861 1.00 97.81 71 ALA A CA 1
ATOM 545 C C . ALA A 1 71 ? -3.741 -7.168 2.393 1.00 97.81 71 ALA A C 1
ATOM 547 O O . ALA A 1 71 ? -4.754 -7.263 3.090 1.00 97.81 71 ALA A O 1
ATOM 548 N N . GLU A 1 72 ? -2.532 -6.955 2.915 1.00 96.38 72 GLU A N 1
ATOM 549 C CA . GLU A 1 72 ? -2.276 -6.886 4.354 1.00 96.38 72 GLU A CA 1
ATOM 550 C C . GLU A 1 72 ? -3.012 -5.712 5.017 1.00 96.38 72 GLU A C 1
ATOM 552 O O . GLU A 1 72 ? -3.718 -5.903 6.011 1.00 96.38 72 GLU A O 1
ATOM 557 N N . VAL A 1 73 ? -2.903 -4.499 4.465 1.00 96.06 73 VAL A N 1
ATOM 558 C CA . VAL A 1 73 ? -3.554 -3.316 5.055 1.00 96.06 73 VAL A CA 1
ATOM 559 C C . VAL A 1 73 ? -5.077 -3.423 5.006 1.00 96.06 73 VAL A C 1
ATOM 561 O O . VAL A 1 73 ? -5.744 -2.996 5.945 1.00 96.06 73 VAL A O 1
ATOM 564 N N . ARG A 1 74 ? -5.651 -4.047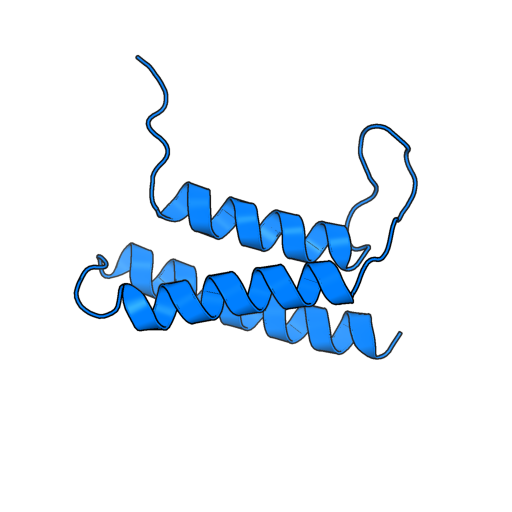 3.966 1.00 96.69 74 ARG A N 1
ATOM 565 C CA . ARG A 1 74 ? -7.098 -4.312 3.890 1.00 96.69 74 ARG A CA 1
ATOM 566 C C . ARG A 1 74 ? -7.557 -5.272 4.983 1.00 96.69 74 ARG A C 1
ATOM 568 O O . ARG A 1 74 ? -8.587 -5.019 5.604 1.00 96.69 74 ARG A O 1
ATOM 575 N N . LEU A 1 75 ? -6.802 -6.341 5.241 1.00 95.62 75 LEU A N 1
ATOM 576 C CA . LEU A 1 75 ? -7.117 -7.284 6.315 1.00 95.62 75 LEU A CA 1
ATOM 577 C C . LEU A 1 75 ? -7.110 -6.580 7.679 1.00 95.62 75 LEU A C 1
ATOM 579 O O . LEU A 1 75 ? -8.108 -6.617 8.400 1.00 95.62 75 LEU A O 1
ATOM 583 N N . ARG A 1 76 ? -6.028 -5.856 7.982 1.00 93.62 76 ARG A N 1
ATOM 584 C CA . ARG A 1 76 ? -5.883 -5.102 9.236 1.00 93.62 76 ARG A CA 1
ATOM 585 C C . ARG A 1 76 ? -6.958 -4.028 9.396 1.00 93.62 76 ARG A C 1
ATOM 587 O O . ARG A 1 76 ? -7.468 -3.823 10.492 1.00 93.62 76 ARG A O 1
ATOM 594 N N . PHE A 1 77 ? -7.371 -3.384 8.305 1.00 94.81 77 PHE A N 1
ATOM 595 C CA . PHE A 1 77 ? -8.470 -2.421 8.323 1.00 94.81 77 PHE A CA 1
ATOM 596 C C . PHE A 1 77 ? -9.800 -3.061 8.733 1.00 94.81 77 PHE A C 1
ATOM 598 O O . PHE A 1 77 ? -10.554 -2.484 9.519 1.00 94.81 77 PHE A O 1
ATOM 605 N N . VAL A 1 78 ? -10.100 -4.263 8.235 1.00 94.00 78 VAL A N 1
ATOM 606 C CA . VAL A 1 78 ? -11.310 -5.004 8.626 1.00 94.00 78 VAL A CA 1
ATOM 607 C C . VAL A 1 78 ? -11.274 -5.365 10.113 1.00 94.00 78 VAL A C 1
ATOM 609 O O . VAL A 1 78 ? -12.291 -5.251 10.792 1.00 94.00 78 VAL A O 1
ATOM 612 N N . GLU A 1 79 ? -10.120 -5.758 10.645 1.00 90.62 79 GLU A N 1
ATOM 613 C CA . GLU A 1 79 ? -9.950 -6.028 12.080 1.00 90.62 79 GLU A CA 1
ATOM 614 C C . GLU A 1 79 ? -10.121 -4.750 12.917 1.00 90.62 79 GLU A C 1
ATOM 616 O O . GLU A 1 79 ? -10.862 -4.728 13.905 1.00 90.62 79 GLU A O 1
ATOM 621 N N . ALA A 1 80 ? -9.501 -3.652 12.479 1.00 88.31 80 ALA A N 1
ATOM 622 C CA . ALA A 1 80 ? -9.542 -2.368 13.166 1.00 88.31 80 ALA A CA 1
ATOM 623 C C . ALA A 1 80 ? -10.927 -1.702 13.122 1.00 88.31 80 ALA A C 1
ATOM 625 O O . ALA A 1 80 ? -11.283 -0.993 14.060 1.00 88.31 80 ALA A O 1
ATOM 626 N N . SER A 1 81 ? -11.713 -1.915 12.063 1.00 84.31 81 SER A N 1
ATOM 627 C CA . SER A 1 81 ? -13.068 -1.356 11.907 1.00 84.31 81 SER A CA 1
ATOM 628 C C . SER A 1 81 ? -14.147 -2.121 12.678 1.00 84.31 81 SER A C 1
ATOM 630 O O . SER A 1 81 ? -15.216 -1.571 12.929 1.00 84.31 81 SER A O 1
ATOM 632 N N . LYS A 1 82 ? -13.870 -3.364 13.085 1.00 79.62 82 LYS A N 1
ATOM 633 C CA . LYS A 1 82 ? -14.764 -4.187 13.919 1.00 79.62 82 LYS A CA 1
ATOM 634 C C . LYS A 1 82 ? -14.566 -3.991 15.427 1.00 79.62 82 LYS A C 1
ATOM 636 O O . LYS A 1 82 ? -15.332 -4.559 16.201 1.00 79.62 82 LYS A O 1
ATOM 641 N N . SER A 1 83 ? -13.537 -3.241 15.821 1.00 59.91 83 SER A N 1
ATOM 642 C CA . SER A 1 83 ? -13.149 -2.975 17.216 1.00 59.91 83 SER A CA 1
ATOM 643 C C . SER A 1 83 ? -13.543 -1.569 17.643 1.00 59.91 83 SER A C 1
ATOM 645 O O . SER A 1 83 ? -13.996 -1.408 18.790 1.00 59.91 83 SER A O 1
#